Protein AF-X1QX17-F1 (afdb_monomer)

Seconda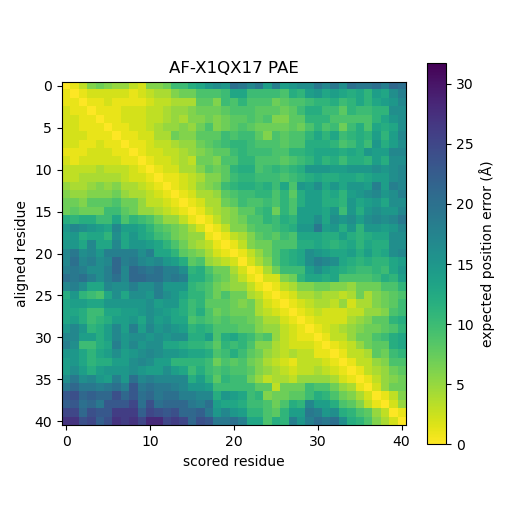ry structure (DSSP, 8-state):
-B-TTT-PBP----PPPPPPTT-S-EEE-TTS-EEE-----

Nearest PDB structures (foldseek):
  8q7z-assembly1_AC  TM=3.637E-01  e=9.935E+00  Gallus gallus

Organism: NCBI:txid412755

Radius of gyration: 13.81 Å; Cα contacts (8 Å, |Δi|>4): 28; chains: 1; bounding box: 37×23×26 Å

Sequence (41 aa):
PTCPCCGEFLVYEYRLREIPPEIPWFTIDQGGGLVEIAPFG

Solvent-accessible surface area (backbone atoms only — not comparable to full-atom values): 3016 Å² total; per-residue (Å²): 100,62,36,92,90,78,62,48,80,57,74,94,86,82,84,76,81,83,71,67,85,86,62,88,40,66,47,71,48,99,85,71,45,84,40,83,45,80,76,86,127

Structure (mmCIF, N/CA/C/O backbone):
data_AF-X1QX17-F1
#
_entry.id   AF-X1QX17-F1
#
loop_
_atom_site.group_PDB
_atom_site.id
_atom_site.type_symbol
_atom_site.label_atom_id
_atom_site.label_alt_id
_atom_site.label_comp_id
_atom_site.label_asym_id
_atom_site.label_entity_id
_atom_site.label_seq_id
_atom_site.pdbx_PDB_ins_code
_atom_site.Cartn_x
_atom_site.Cartn_y
_atom_site.Cartn_z
_atom_site.occupancy
_atom_site.B_iso_or_equiv
_atom_site.auth_seq_id
_atom_site.auth_comp_id
_atom_site.auth_asym_id
_atom_site.auth_atom_id
_atom_site.pdbx_PDB_model_num
ATOM 1 N N . PRO A 1 1 ? 13.659 -4.841 -11.059 1.00 84.38 1 PRO A N 1
ATOM 2 C CA . PRO A 1 1 ? 12.296 -5.411 -11.246 1.00 84.38 1 PRO A CA 1
ATOM 3 C C . PRO A 1 1 ? 11.397 -4.313 -11.827 1.00 84.38 1 PRO A C 1
ATOM 5 O O . PRO A 1 1 ? 11.708 -3.155 -11.582 1.00 84.38 1 PRO A O 1
ATOM 8 N N . THR A 1 2 ? 10.360 -4.621 -12.609 1.00 93.31 2 THR A N 1
ATOM 9 C CA . THR A 1 2 ? 9.461 -3.601 -13.194 1.00 93.31 2 THR A CA 1
ATOM 10 C C . THR A 1 2 ? 8.116 -3.560 -12.471 1.00 93.31 2 THR A C 1
ATOM 12 O O . THR A 1 2 ? 7.646 -4.580 -11.964 1.00 93.31 2 THR A O 1
ATOM 15 N N . CYS A 1 3 ? 7.510 -2.375 -12.383 1.00 86.88 3 CYS A N 1
ATOM 16 C CA . CYS A 1 3 ? 6.208 -2.172 -11.757 1.00 86.88 3 CYS A CA 1
ATOM 17 C C . CYS A 1 3 ? 5.111 -2.843 -12.599 1.00 86.88 3 CYS A C 1
ATOM 19 O O . CYS A 1 3 ? 4.971 -2.490 -13.770 1.00 86.88 3 CYS A O 1
ATOM 21 N N . PRO A 1 4 ? 4.292 -3.758 -12.046 1.00 88.25 4 PRO A N 1
ATOM 22 C CA . PRO A 1 4 ? 3.232 -4.415 -12.813 1.00 88.25 4 PRO A CA 1
ATOM 23 C C . PRO A 1 4 ? 2.112 -3.455 -13.248 1.00 88.25 4 PRO A C 1
ATOM 25 O O . PRO A 1 4 ? 1.387 -3.766 -14.186 1.00 88.25 4 PRO A O 1
ATOM 28 N N . CYS A 1 5 ? 1.973 -2.291 -12.601 1.00 89.38 5 CYS A N 1
ATOM 29 C CA . CYS A 1 5 ? 0.936 -1.310 -12.931 1.00 89.38 5 CYS A CA 1
ATOM 30 C C . CYS A 1 5 ? 1.352 -0.339 -14.047 1.00 89.38 5 CYS A C 1
ATOM 32 O O . CYS A 1 5 ? 0.516 0.036 -14.861 1.00 89.38 5 CYS A O 1
ATOM 34 N N . CYS A 1 6 ? 2.618 0.100 -14.075 1.00 92.69 6 CYS A N 1
ATOM 35 C CA . CYS A 1 6 ? 3.078 1.160 -14.987 1.00 92.69 6 CYS A CA 1
ATOM 36 C C . CYS A 1 6 ? 4.346 0.831 -15.792 1.00 92.69 6 CYS A C 1
ATOM 38 O O . CYS A 1 6 ? 4.742 1.625 -16.636 1.00 92.69 6 CYS A O 1
ATOM 40 N N . GLY A 1 7 ? 4.994 -0.313 -15.559 1.00 91.75 7 GLY A N 1
ATOM 41 C CA . GLY A 1 7 ? 6.181 -0.751 -16.304 1.00 91.75 7 GLY A CA 1
ATOM 42 C C . GLY A 1 7 ? 7.508 -0.104 -15.891 1.00 91.75 7 GLY A C 1
ATOM 43 O O . GLY A 1 7 ? 8.559 -0.603 -16.286 1.00 91.75 7 GLY A O 1
ATOM 44 N N . GLU A 1 8 ? 7.485 0.943 -15.064 1.00 95.69 8 GLU A N 1
ATOM 45 C CA . GLU A 1 8 ? 8.687 1.633 -14.577 1.00 95.69 8 GLU A CA 1
ATOM 46 C C . GLU A 1 8 ? 9.613 0.732 -13.748 1.00 95.69 8 GLU A C 1
ATOM 48 O O . GLU A 1 8 ? 9.183 -0.254 -13.134 1.00 95.69 8 GLU A O 1
ATOM 53 N N . PHE A 1 9 ? 10.903 1.074 -13.707 1.00 95.56 9 PHE A N 1
ATOM 54 C CA . PHE A 1 9 ? 11.887 0.310 -12.941 1.00 95.56 9 PHE A CA 1
ATOM 55 C C . PHE A 1 9 ? 11.726 0.554 -11.432 1.00 95.56 9 PHE A C 1
ATOM 57 O O . PHE A 1 9 ? 11.833 1.676 -10.948 1.00 95.56 9 PHE A O 1
ATOM 64 N N . LEU A 1 10 ? 11.502 -0.519 -10.674 1.00 91.75 10 LEU A N 1
ATOM 65 C CA . LEU A 1 10 ? 11.355 -0.481 -9.223 1.00 91.75 10 LEU A CA 1
ATOM 66 C C . LEU A 1 10 ? 12.720 -0.444 -8.536 1.00 91.75 10 LEU A C 1
ATOM 68 O O . LEU A 1 10 ? 13.565 -1.321 -8.750 1.00 91.75 10 LEU A O 1
ATOM 72 N N . VAL A 1 11 ? 12.876 0.525 -7.639 1.00 91.12 11 VAL A N 1
ATOM 73 C CA . VAL A 1 11 ? 14.004 0.643 -6.715 1.00 91.12 11 VAL A CA 1
ATOM 74 C C . VAL A 1 11 ? 13.492 0.364 -5.306 1.00 91.12 11 VAL A C 1
ATOM 76 O O . VAL A 1 11 ? 12.411 0.811 -4.932 1.00 91.12 11 VAL A O 1
ATOM 79 N N . TYR A 1 12 ? 14.245 -0.410 -4.528 1.00 84.81 12 TYR A N 1
ATOM 80 C CA . TYR A 1 12 ? 13.920 -0.606 -3.119 1.00 84.81 12 TYR A CA 1
ATOM 81 C C . TYR A 1 12 ? 14.130 0.705 -2.354 1.00 84.81 12 TYR A C 1
ATOM 83 O O . TYR A 1 12 ? 15.224 1.265 -2.406 1.00 84.81 12 TYR A O 1
ATOM 91 N N . GLU A 1 13 ? 13.112 1.154 -1.621 1.00 83.06 13 GLU A N 1
ATOM 92 C CA . GLU A 1 13 ? 13.194 2.360 -0.791 1.00 83.06 13 GLU A CA 1
ATOM 93 C C . GLU A 1 13 ? 13.244 1.993 0.701 1.00 83.06 13 GLU A C 1
ATOM 95 O O . GLU A 1 13 ? 14.257 2.209 1.364 1.00 83.06 13 GLU A O 1
ATOM 100 N N . TYR A 1 14 ? 12.189 1.363 1.232 1.00 80.69 14 TYR A N 1
ATOM 101 C CA . TYR A 1 14 ? 12.112 0.913 2.626 1.00 80.69 14 TYR A CA 1
ATOM 102 C C . TYR A 1 14 ? 11.012 -0.142 2.827 1.00 80.69 14 TYR A C 1
ATOM 104 O O . TYR A 1 14 ? 10.234 -0.444 1.922 1.00 80.69 14 TYR A O 1
ATOM 112 N N . ARG A 1 15 ? 10.944 -0.720 4.034 1.00 76.62 15 ARG A N 1
ATOM 113 C CA . ARG A 1 15 ? 9.839 -1.589 4.464 1.00 76.62 15 ARG A CA 1
ATOM 114 C C . ARG A 1 15 ? 8.848 -0.797 5.307 1.00 76.62 15 ARG A C 1
ATOM 116 O O . ARG A 1 15 ? 9.223 -0.238 6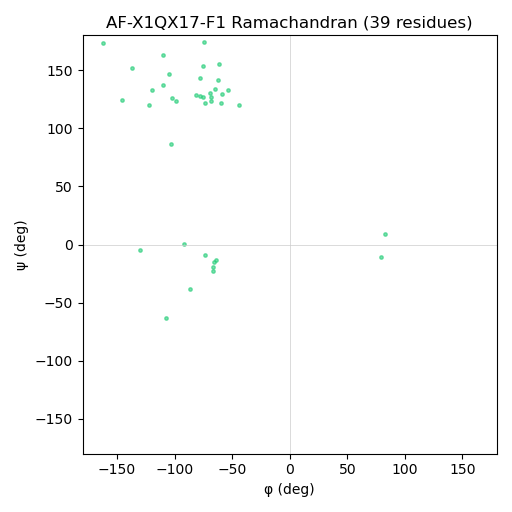.336 1.00 76.62 15 ARG A O 1
ATOM 123 N N . LEU A 1 16 ? 7.588 -0.791 4.889 1.00 73.00 16 LEU A N 1
A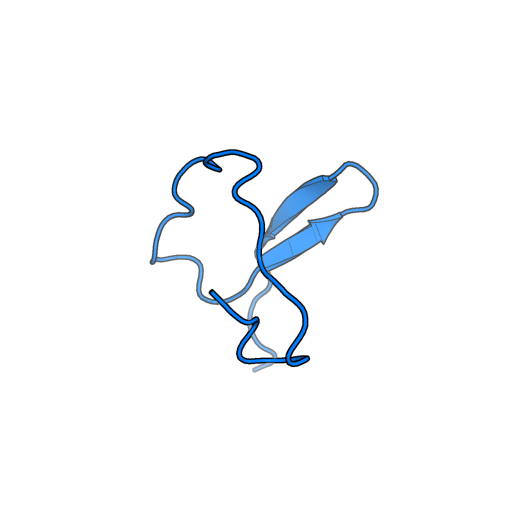TOM 124 C CA . LEU A 1 16 ? 6.471 -0.331 5.710 1.00 73.00 16 LEU A CA 1
ATOM 125 C C . LEU A 1 16 ? 6.126 -1.386 6.771 1.00 73.00 16 LEU A C 1
ATOM 127 O O . LEU A 1 16 ? 6.385 -2.576 6.577 1.00 73.00 16 LEU A O 1
ATOM 131 N N . ARG A 1 17 ? 5.555 -0.947 7.901 1.00 70.81 17 ARG A N 1
ATOM 132 C CA . ARG A 1 17 ? 4.970 -1.870 8.884 1.00 70.81 17 ARG A CA 1
ATOM 133 C C . ARG A 1 17 ? 3.812 -2.621 8.235 1.00 70.81 17 ARG A C 1
ATOM 135 O O . ARG A 1 17 ? 3.061 -2.047 7.453 1.00 70.81 17 ARG A O 1
ATOM 142 N N . GLU A 1 18 ? 3.710 -3.898 8.572 1.00 68.44 18 GLU A N 1
ATOM 143 C CA . GLU A 1 18 ? 2.686 -4.796 8.055 1.00 68.44 18 GLU A CA 1
ATOM 144 C C . GLU A 1 18 ? 1.299 -4.252 8.417 1.00 68.44 18 GLU A C 1
ATOM 146 O O . GLU A 1 18 ? 1.010 -3.989 9.587 1.00 68.44 18 GLU A O 1
ATOM 151 N N . ILE A 1 19 ? 0.475 -4.013 7.397 1.00 67.88 19 ILE A N 1
ATOM 152 C CA . ILE A 1 19 ? -0.929 -3.657 7.588 1.00 67.88 19 ILE A CA 1
ATOM 153 C C . ILE A 1 19 ? -1.655 -4.967 7.902 1.00 67.88 19 ILE A C 1
ATOM 155 O O . ILE A 1 19 ? -1.485 -5.925 7.141 1.00 67.88 19 ILE A O 1
ATOM 159 N N . PRO A 1 20 ? -2.430 -5.043 9.000 1.00 66.88 20 PRO A N 1
ATOM 160 C CA . PRO A 1 20 ? -3.174 -6.246 9.332 1.00 66.88 20 PRO A CA 1
ATOM 161 C C . PRO A 1 20 ? -4.042 -6.682 8.141 1.00 66.88 20 PRO A C 1
ATOM 163 O O . PRO A 1 20 ? -4.743 -5.845 7.566 1.00 66.88 20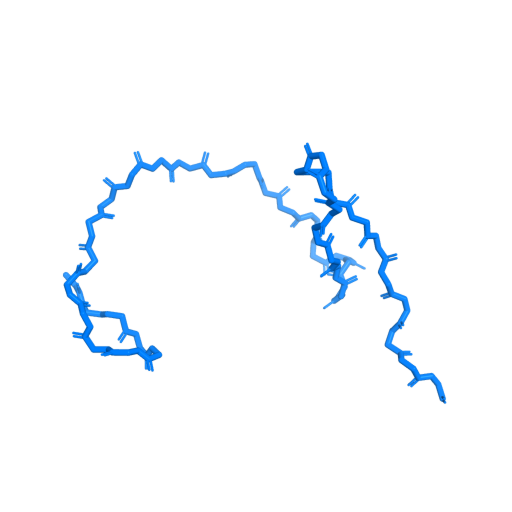 PRO A O 1
ATOM 166 N N . PRO A 1 21 ? -4.032 -7.973 7.769 1.00 65.00 21 PRO A N 1
ATOM 167 C CA . PRO A 1 21 ? -4.784 -8.480 6.616 1.00 65.00 21 PRO A CA 1
ATOM 168 C C . PRO A 1 21 ? -6.307 -8.343 6.780 1.00 65.00 21 PRO A C 1
ATOM 170 O O . PRO A 1 21 ? -7.053 -8.499 5.819 1.00 65.00 21 PRO A O 1
ATOM 173 N N . GLU A 1 22 ? -6.767 -8.051 7.997 1.00 66.81 22 GLU A N 1
ATOM 174 C CA . GLU A 1 22 ? -8.168 -7.857 8.375 1.00 66.81 22 GLU A CA 1
ATOM 175 C C . GLU A 1 22 ? -8.763 -6.530 7.886 1.00 66.81 22 GLU A C 1
ATOM 177 O O . GLU A 1 22 ? -9.974 -6.357 7.993 1.00 66.81 22 GLU A O 1
ATOM 182 N N . ILE A 1 23 ? -7.950 -5.609 7.352 1.00 64.62 23 ILE A N 1
ATOM 183 C CA . ILE A 1 23 ? -8.407 -4.315 6.830 1.00 64.62 23 ILE A CA 1
ATOM 184 C C . ILE A 1 23 ? -8.431 -4.391 5.294 1.00 64.62 23 ILE A C 1
ATOM 186 O O . ILE A 1 23 ? -7.440 -4.045 4.645 1.00 64.62 23 ILE A O 1
ATOM 190 N N . PRO A 1 24 ? -9.531 -4.865 4.674 1.00 61.75 24 PRO A N 1
ATOM 191 C CA . PRO A 1 24 ? -9.596 -5.077 3.228 1.00 61.75 24 PRO A CA 1
ATOM 192 C C . PRO A 1 24 ? -9.539 -3.767 2.433 1.00 61.75 24 PRO A C 1
ATOM 194 O O . PRO A 1 24 ? -9.165 -3.785 1.261 1.00 61.75 24 PRO A O 1
ATOM 197 N N . TRP A 1 25 ? -9.899 -2.640 3.059 1.00 69.38 25 TRP A N 1
ATOM 198 C CA . TRP A 1 25 ? -9.941 -1.328 2.424 1.00 69.38 25 TRP A CA 1
ATOM 199 C C . TRP A 1 25 ? -9.549 -0.229 3.415 1.00 69.38 25 TRP A C 1
ATOM 201 O O . TRP A 1 25 ? -10.148 -0.070 4.478 1.00 69.38 25 TRP A O 1
ATOM 211 N N . PHE A 1 26 ? -8.546 0.561 3.050 1.00 75.00 26 PHE A N 1
ATOM 212 C CA . PHE A 1 26 ? -8.137 1.746 3.793 1.00 75.00 26 PHE A CA 1
ATOM 213 C C . PHE A 1 26 ? -7.846 2.886 2.817 1.00 75.00 26 PHE A C 1
ATOM 215 O O . PHE A 1 26 ? -7.460 2.664 1.668 1.00 75.00 26 PHE A O 1
ATOM 222 N N . THR A 1 27 ? -8.028 4.116 3.278 1.00 75.88 27 THR A N 1
ATOM 223 C CA . THR A 1 27 ? -7.548 5.331 2.621 1.00 75.88 27 THR A CA 1
ATOM 224 C C . THR A 1 27 ? -6.410 5.933 3.439 1.00 75.88 27 THR A C 1
ATOM 226 O O . THR A 1 27 ? -6.227 5.604 4.610 1.00 75.88 27 THR A O 1
ATOM 229 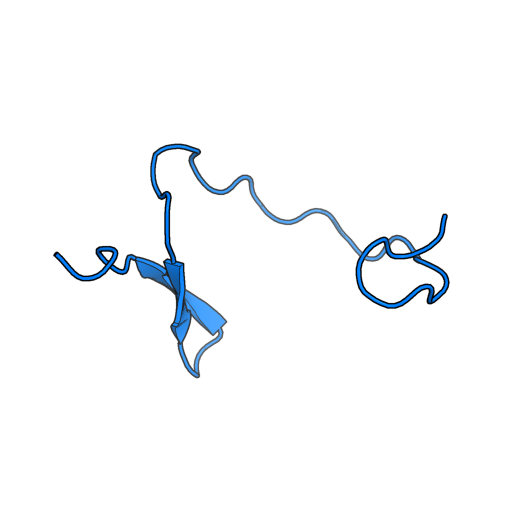N N . ILE A 1 28 ? -5.636 6.817 2.821 1.00 78.25 28 ILE A N 1
ATOM 230 C CA . ILE A 1 28 ? -4.645 7.644 3.510 1.00 78.25 28 ILE A CA 1
ATOM 231 C C . ILE A 1 28 ? -5.258 9.038 3.667 1.00 78.25 28 ILE A C 1
ATOM 233 O O . ILE A 1 28 ? -5.740 9.606 2.683 1.00 78.25 28 ILE A O 1
ATOM 237 N N . ASP A 1 29 ? -5.309 9.567 4.889 1.00 79.12 29 ASP A N 1
ATOM 238 C CA . ASP A 1 29 ? -5.762 10.940 5.129 1.00 79.12 29 ASP A CA 1
ATOM 239 C C . ASP A 1 29 ? -4.705 11.977 4.696 1.00 79.12 29 ASP A C 1
ATOM 241 O O . ASP A 1 29 ? -3.582 11.646 4.315 1.00 79.12 29 ASP A O 1
ATOM 245 N N . GLN A 1 30 ? -5.044 13.269 4.753 1.00 77.31 30 GLN A N 1
ATOM 246 C CA . GLN A 1 30 ? -4.108 14.336 4.361 1.00 77.31 30 GLN A CA 1
ATOM 247 C C . GLN A 1 30 ? -2.879 14.456 5.282 1.00 77.31 30 GLN A C 1
ATOM 249 O O . GLN A 1 30 ? -1.908 15.115 4.911 1.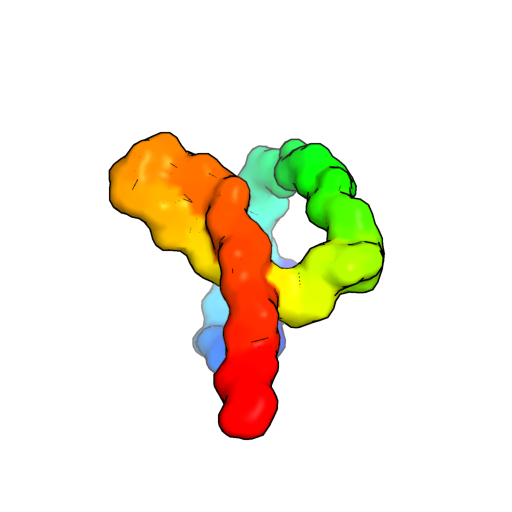00 77.31 30 GLN A O 1
ATOM 254 N N . GLY A 1 31 ? -2.908 13.839 6.466 1.00 81.62 31 GLY A N 1
ATOM 255 C CA . GLY A 1 31 ? -1.789 13.755 7.402 1.00 81.62 31 GLY A CA 1
ATOM 256 C C . GLY A 1 31 ? -0.921 12.506 7.218 1.00 81.62 31 GLY A C 1
ATOM 257 O O . GLY A 1 31 ? 0.051 12.343 7.955 1.00 81.62 31 GLY A O 1
ATOM 258 N N . GLY A 1 32 ? -1.242 11.633 6.256 1.00 76.12 32 GLY A N 1
ATOM 259 C CA . GLY A 1 32 ? -0.531 10.372 6.030 1.00 76.12 32 GLY A CA 1
ATOM 260 C C . GLY A 1 32 ? -0.981 9.224 6.942 1.00 76.12 32 GLY A C 1
ATOM 261 O O . GLY A 1 32 ? -0.329 8.179 6.968 1.00 76.12 32 GLY A O 1
ATOM 262 N N . GLY A 1 33 ? -2.067 9.400 7.697 1.00 76.69 33 GLY A N 1
ATOM 263 C CA . GLY A 1 33 ? -2.657 8.371 8.547 1.00 76.69 33 GLY A CA 1
ATOM 264 C C . GLY A 1 33 ? -3.482 7.363 7.747 1.00 76.69 33 GLY A C 1
ATOM 265 O O . GLY A 1 33 ? -4.171 7.727 6.797 1.00 76.69 33 GLY A O 1
ATOM 266 N N . LEU A 1 34 ? -3.429 6.089 8.144 1.00 73.88 34 LEU A N 1
ATOM 267 C CA . LEU A 1 34 ? -4.312 5.050 7.611 1.00 73.88 34 LEU A CA 1
ATOM 268 C C . LEU A 1 34 ? -5.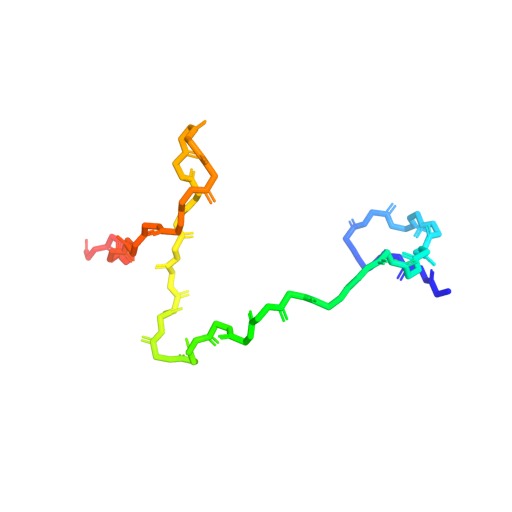710 5.213 8.220 1.00 73.88 34 LEU A C 1
ATOM 270 O O . LEU A 1 34 ? -5.854 5.238 9.442 1.00 73.88 34 LEU A O 1
ATOM 274 N N . VAL A 1 35 ? -6.731 5.284 7.373 1.00 73.81 35 VAL A N 1
ATOM 275 C CA . VAL A 1 35 ? -8.140 5.364 7.768 1.00 73.81 35 VAL A CA 1
ATOM 276 C C . VAL A 1 35 ? -8.880 4.194 7.134 1.00 73.81 35 VAL A C 1
ATOM 278 O O . VAL A 1 35 ? -8.906 4.061 5.913 1.00 73.81 35 VAL A O 1
ATOM 281 N N . GLU A 1 36 ? -9.475 3.333 7.954 1.00 68.38 36 GLU A N 1
ATOM 282 C CA . GLU A 1 36 ? -10.306 2.226 7.479 1.00 68.38 36 GLU A CA 1
ATOM 283 C C . GLU A 1 36 ? -11.558 2.762 6.776 1.00 68.38 36 GLU A C 1
ATOM 285 O O . GLU A 1 36 ? -12.230 3.669 7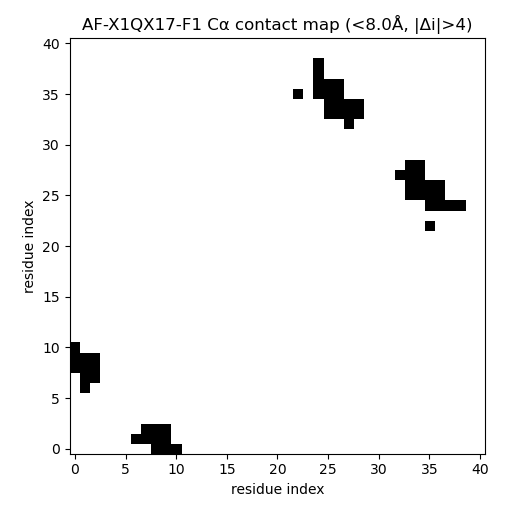.274 1.00 68.38 36 GLU A O 1
ATOM 290 N N . ILE A 1 37 ? -11.874 2.198 5.610 1.00 70.25 37 ILE A N 1
ATOM 291 C CA . ILE A 1 37 ? -13.122 2.477 4.903 1.00 70.25 37 ILE A CA 1
ATOM 292 C C . ILE A 1 37 ? -13.894 1.170 4.753 1.00 70.25 37 ILE A C 1
ATOM 294 O O . ILE A 1 37 ? -13.346 0.152 4.341 1.00 70.25 37 ILE A O 1
ATOM 298 N N . ALA A 1 38 ? -15.187 1.185 5.065 1.00 61.50 38 ALA A N 1
ATOM 299 C CA . ALA A 1 38 ? -16.047 0.087 4.653 1.00 61.50 38 ALA A CA 1
ATOM 300 C C . ALA A 1 38 ? -16.198 0.160 3.122 1.00 61.50 38 ALA A C 1
ATOM 302 O O . ALA A 1 38 ? -16.506 1.243 2.608 1.00 61.50 38 ALA A O 1
ATOM 303 N N . PRO A 1 39 ? -15.992 -0.938 2.371 1.00 58.62 39 PRO A N 1
ATOM 304 C CA . PRO A 1 39 ? -16.390 -0.961 0.973 1.00 58.62 39 PRO A CA 1
ATOM 305 C C . PRO A 1 39 ? -17.894 -0.690 0.932 1.00 58.62 39 PRO A C 1
ATOM 307 O O . PRO A 1 39 ? -18.646 -1.286 1.702 1.00 58.62 39 PRO A O 1
ATOM 310 N N . PHE A 1 40 ? -18.305 0.268 0.100 1.00 59.47 40 PHE A N 1
ATOM 311 C CA . PHE A 1 40 ? -19.700 0.678 -0.054 1.00 59.47 40 PHE A CA 1
ATOM 312 C C . PHE A 1 40 ? -20.614 -0.560 -0.131 1.00 59.47 40 PHE A C 1
ATOM 314 O O . PHE A 1 40 ? -20.401 -1.423 -0.984 1.00 59.47 40 PHE A O 1
ATOM 321 N N . GLY A 1 41 ? -21.557 -0.661 0.813 1.00 53.38 41 GLY A N 1
ATOM 322 C CA . GLY A 1 41 ? -22.588 -1.703 0.847 1.00 53.38 41 GLY A CA 1
ATOM 323 C C . GLY A 1 41 ? -23.699 -1.469 -0.164 1.00 53.38 41 GLY A C 1
ATOM 324 O O . GLY A 1 41 ? -23.885 -0.300 -0.576 1.00 53.38 41 GLY A O 1
#

Foldseek 3Di:
DADPVPRHDDDDDDDDDDDPPVQVDWDQDPVRDTHGDDDDD

pLDDT: mean 76.58, std 11.04, range [53.38, 95.69]

Mean predicted alig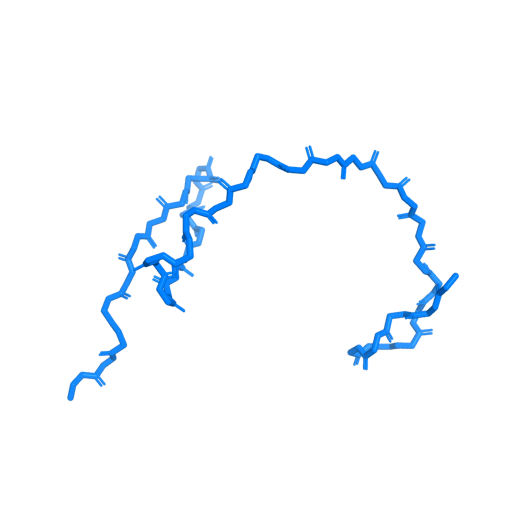ned error: 9.84 Å